Protein AF-A0A0F9RDX7-F1 (afdb_monomer)

Foldseek 3Di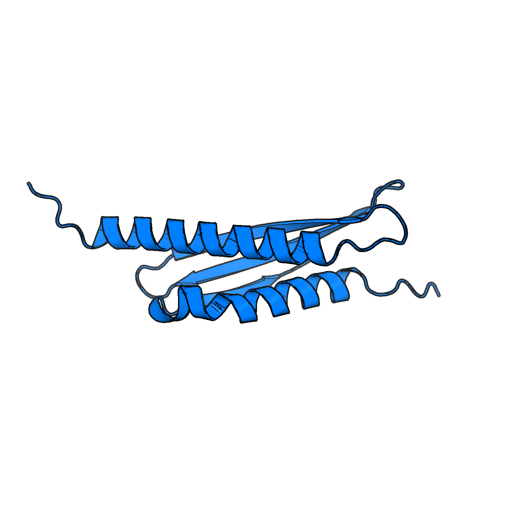:
DDPPVPVLVVLQVLLVVLCVVLVVLVVVQQKDKDKDDWDWDDDPFKIKTWIKMWIFGDVVTDIDIDIQIAIDGPPDGPSVSSSVSSVVVSVVVSVVVVVVVVVVPPPPPD

Mean predicted aligned error: 9.34 Å

Radius of gyration: 16.94 Å; Cα contacts (8 Å, |Δi|>4): 132; chains: 1; bounding box: 35×20×68 Å

Structure (mmCIF, N/CA/C/O backbone):
data_AF-A0A0F9RDX7-F1
#
_entry.id   AF-A0A0F9RDX7-F1
#
loop_
_atom_site.group_PDB
_atom_site.id
_atom_site.type_symbol
_atom_site.label_atom_id
_atom_site.label_alt_id
_atom_site.label_comp_id
_atom_site.label_asym_id
_atom_site.label_entity_id
_atom_site.label_seq_id
_atom_site.pdbx_PDB_ins_code
_atom_site.Cartn_x
_atom_site.Cartn_y
_atom_site.Cartn_z
_atom_site.occupancy
_atom_site.B_iso_or_equiv
_atom_site.auth_seq_id
_atom_site.auth_comp_id
_atom_site.auth_asym_id
_atom_site.auth_atom_id
_atom_site.pdbx_PDB_model_num
ATOM 1 N N . MET A 1 1 ? 6.254 11.193 -31.700 1.00 34.31 1 MET A N 1
ATOM 2 C CA . MET A 1 1 ? 5.545 11.069 -30.407 1.00 34.31 1 MET A CA 1
ATOM 3 C C . MET A 1 1 ? 5.939 9.748 -29.770 1.00 34.31 1 MET A C 1
ATOM 5 O O . MET A 1 1 ? 5.644 8.700 -30.331 1.00 34.31 1 MET A O 1
ATOM 9 N N . SER A 1 2 ? 6.711 9.807 -28.685 1.00 36.19 2 SER A N 1
ATOM 10 C CA . SER A 1 2 ? 7.238 8.630 -27.989 1.00 36.19 2 SER A CA 1
ATOM 11 C C . SER A 1 2 ? 6.086 7.817 -27.398 1.00 36.19 2 SER A C 1
ATOM 13 O O . SER A 1 2 ? 5.324 8.337 -26.586 1.00 36.19 2 SER A O 1
ATOM 15 N N . LYS A 1 3 ? 5.962 6.548 -27.801 1.00 42.00 3 LYS A N 1
ATOM 16 C CA . LYS A 1 3 ? 5.167 5.537 -27.096 1.00 42.00 3 LYS A CA 1
ATOM 17 C C . LYS A 1 3 ? 5.875 5.217 -25.776 1.00 42.00 3 LYS A C 1
ATOM 19 O O . LYS A 1 3 ? 6.446 4.140 -25.625 1.00 42.00 3 LYS A O 1
ATOM 24 N N . VAL A 1 4 ? 5.886 6.164 -24.837 1.00 47.28 4 VAL A N 1
ATOM 25 C CA . VAL A 1 4 ? 6.162 5.846 -23.437 1.00 47.28 4 VAL A CA 1
ATOM 26 C C . VAL A 1 4 ? 5.001 4.956 -23.024 1.00 47.28 4 VAL A C 1
ATOM 28 O O . VAL A 1 4 ? 3.897 5.433 -22.788 1.00 47.28 4 VAL A O 1
ATOM 31 N N . PHE A 1 5 ? 5.214 3.643 -23.078 1.00 51.50 5 PHE A N 1
ATOM 32 C CA . PHE A 1 5 ? 4.345 2.686 -22.414 1.00 51.50 5 PHE A CA 1
ATOM 33 C C . PHE A 1 5 ? 4.147 3.221 -20.994 1.00 51.50 5 PHE A C 1
ATOM 35 O O . PHE A 1 5 ? 5.140 3.500 -20.319 1.00 51.50 5 PHE A O 1
ATOM 42 N N . ASP A 1 6 ? 2.898 3.484 -20.617 1.00 73.44 6 ASP A N 1
ATOM 43 C CA . ASP A 1 6 ? 2.538 4.263 -19.433 1.00 73.44 6 ASP A CA 1
ATOM 44 C C . ASP A 1 6 ? 2.844 3.444 -18.169 1.00 73.44 6 ASP A C 1
ATOM 46 O O . ASP A 1 6 ? 2.000 2.751 -17.603 1.00 73.44 6 ASP A O 1
ATOM 50 N N . PHE A 1 7 ? 4.127 3.405 -17.816 1.00 71.94 7 PHE A N 1
ATOM 51 C CA . PHE A 1 7 ? 4.670 2.616 -16.720 1.00 71.94 7 PHE A CA 1
ATOM 52 C C . PHE A 1 7 ? 4.044 3.033 -15.392 1.00 71.94 7 PHE A C 1
ATOM 54 O O . PHE A 1 7 ? 3.778 2.178 -14.554 1.00 71.94 7 PHE A O 1
ATOM 61 N N . GLU A 1 8 ? 3.741 4.322 -15.240 1.00 74.50 8 GLU A N 1
ATOM 62 C CA . GLU A 1 8 ? 2.983 4.845 -14.107 1.00 74.50 8 GLU A CA 1
ATOM 63 C C . GLU A 1 8 ? 1.622 4.163 -14.007 1.00 74.50 8 GLU A C 1
ATOM 65 O O . GLU A 1 8 ? 1.282 3.623 -12.959 1.00 74.50 8 GLU A O 1
ATOM 70 N N . LYS A 1 9 ? 0.890 4.065 -15.119 1.00 78.75 9 LYS A N 1
ATOM 71 C CA . LYS A 1 9 ? -0.389 3.351 -15.155 1.00 78.75 9 LYS A CA 1
ATOM 72 C C . LYS A 1 9 ? -0.251 1.871 -14.795 1.00 78.75 9 LYS A C 1
ATOM 74 O O . LYS A 1 9 ? -1.069 1.355 -14.039 1.00 78.75 9 LYS A O 1
ATOM 79 N N . LEU A 1 10 ? 0.769 1.181 -15.306 1.00 78.50 10 LEU A N 1
ATOM 80 C CA . LEU A 1 10 ? 1.007 -0.234 -14.987 1.00 78.50 10 LEU A CA 1
ATOM 81 C C . LEU A 1 10 ? 1.362 -0.434 -13.505 1.00 78.50 10 LEU A C 1
ATOM 83 O O . LEU A 1 10 ? 0.829 -1.342 -12.867 1.00 78.50 10 LEU A O 1
ATOM 87 N N . ALA A 1 11 ? 2.207 0.435 -12.954 1.00 78.19 11 ALA A N 1
ATOM 88 C CA . ALA A 1 11 ? 2.557 0.474 -11.541 1.00 78.19 11 ALA A CA 1
ATOM 89 C C . ALA A 1 11 ? 1.324 0.709 -10.657 1.00 78.19 11 ALA A C 1
ATOM 91 O O . ALA A 1 11 ? 1.066 -0.073 -9.743 1.00 78.19 11 ALA A O 1
ATOM 92 N N . THR A 1 12 ? 0.523 1.730 -10.966 1.00 80.56 12 THR A N 1
ATOM 93 C CA . THR A 1 12 ? -0.723 2.029 -10.251 1.00 80.56 12 THR A CA 1
ATOM 94 C C . THR A 1 12 ? -1.691 0.852 -10.309 1.00 80.56 12 THR A C 1
ATOM 96 O O . THR A 1 12 ? -2.200 0.442 -9.272 1.00 80.56 12 THR A O 1
ATOM 99 N N . MET A 1 13 ? -1.895 0.241 -11.481 1.00 83.12 13 MET A N 1
ATOM 100 C CA . MET A 1 13 ? -2.777 -0.924 -11.623 1.00 83.12 13 MET A CA 1
ATOM 101 C C . MET A 1 13 ? -2.291 -2.138 -10.820 1.00 83.12 13 MET A C 1
ATOM 103 O O . MET A 1 13 ? -3.110 -2.852 -10.239 1.00 83.12 13 MET A O 1
ATOM 107 N N . ALA A 1 14 ? -0.980 -2.392 -10.786 1.00 83.06 14 ALA A N 1
ATOM 108 C CA . ALA A 1 14 ? -0.406 -3.482 -9.999 1.00 83.06 14 ALA A CA 1
ATOM 109 C C . ALA A 1 14 ? -0.623 -3.258 -8.494 1.00 83.06 14 ALA A C 1
ATOM 111 O O . ALA A 1 14 ? -1.075 -4.169 -7.799 1.00 83.06 14 ALA A O 1
ATOM 112 N N . VAL A 1 15 ? -0.381 -2.033 -8.017 1.00 83.81 15 VAL A N 1
ATOM 113 C CA . VAL A 1 15 ? -0.621 -1.637 -6.622 1.00 83.81 15 VAL A CA 1
ATOM 114 C C . VAL A 1 15 ? -2.108 -1.738 -6.278 1.00 83.81 15 VAL A C 1
ATOM 116 O O . VAL A 1 15 ? -2.457 -2.400 -5.308 1.00 83.81 15 VAL A O 1
ATOM 119 N N . GLU A 1 16 ? -3.005 -1.172 -7.088 1.00 85.25 16 GLU A N 1
ATOM 120 C CA . GLU A 1 16 ? -4.459 -1.255 -6.876 1.00 85.25 16 GLU A CA 1
ATOM 121 C C . GLU A 1 16 ? -4.965 -2.693 -6.801 1.00 85.25 16 GLU A C 1
ATOM 123 O O . GLU A 1 16 ? -5.779 -3.027 -5.935 1.00 85.25 16 GLU A O 1
ATOM 128 N N . ARG A 1 17 ? -4.496 -3.555 -7.708 1.00 85.75 17 ARG A N 1
ATOM 129 C CA . ARG A 1 17 ? -4.879 -4.967 -7.720 1.00 85.75 17 ARG A CA 1
ATOM 130 C C . ARG A 1 17 ? -4.439 -5.657 -6.436 1.00 85.75 17 ARG A C 1
ATOM 132 O O . ARG A 1 17 ? -5.242 -6.364 -5.830 1.00 85.75 17 ARG A O 1
ATOM 139 N N . GLU A 1 18 ? -3.202 -5.433 -6.008 1.00 86.38 18 GLU A N 1
ATOM 140 C CA . GLU A 1 18 ? -2.690 -6.051 -4.788 1.00 86.38 18 GLU A CA 1
ATOM 141 C C . GLU A 1 18 ? -3.357 -5.475 -3.532 1.00 86.38 18 GLU A C 1
ATOM 143 O O . GLU A 1 18 ? -3.647 -6.227 -2.598 1.00 86.38 18 GLU A O 1
ATOM 148 N N . LEU A 1 19 ? -3.721 -4.187 -3.538 1.00 82.75 19 LEU A N 1
ATOM 149 C CA . LEU A 1 19 ? -4.527 -3.591 -2.474 1.00 82.75 19 LEU A CA 1
ATOM 150 C C . LEU A 1 19 ? -5.898 -4.255 -2.350 1.00 82.75 19 LEU A C 1
ATOM 152 O O . LEU A 1 19 ? -6.312 -4.604 -1.245 1.00 82.75 19 LEU A O 1
ATOM 156 N N . ARG A 1 20 ? -6.583 -4.513 -3.467 1.00 83.06 20 ARG A N 1
ATOM 157 C CA . ARG A 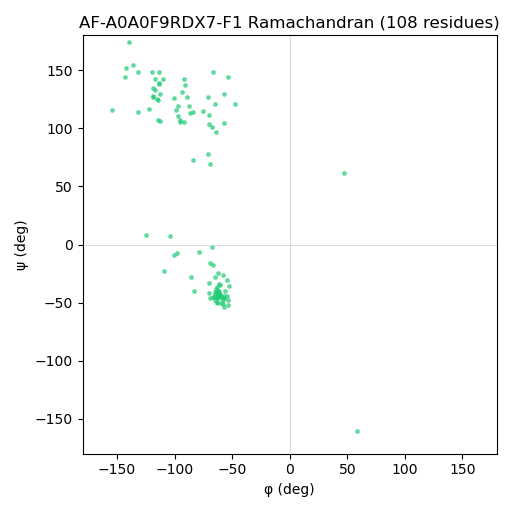1 20 ? -7.869 -5.230 -3.450 1.00 83.06 20 ARG A CA 1
ATOM 158 C C . ARG A 1 20 ? -7.723 -6.672 -2.970 1.00 83.06 20 ARG A C 1
ATOM 160 O O . ARG A 1 20 ? -8.559 -7.122 -2.192 1.00 83.06 20 ARG A O 1
ATOM 167 N N . ASN A 1 21 ? -6.666 -7.373 -3.385 1.00 85.12 21 ASN A N 1
ATOM 168 C CA . ASN A 1 21 ? -6.406 -8.753 -2.958 1.00 85.12 21 ASN A CA 1
ATOM 169 C C . ASN A 1 21 ? -6.208 -8.865 -1.438 1.00 85.12 21 ASN A C 1
ATOM 171 O O . ASN A 1 21 ? -6.603 -9.861 -0.839 1.00 85.12 21 ASN A O 1
ATOM 175 N N . ASN A 1 22 ? -5.608 -7.846 -0.815 1.00 79.75 22 ASN A N 1
ATOM 176 C CA . ASN A 1 22 ? -5.292 -7.842 0.614 1.00 79.75 22 ASN A CA 1
ATOM 177 C C . ASN A 1 22 ? -6.329 -7.093 1.471 1.00 79.75 22 ASN A C 1
ATOM 179 O O . ASN A 1 22 ? -6.286 -7.191 2.697 1.00 79.75 22 ASN A O 1
ATOM 183 N N . ALA A 1 23 ? -7.302 -6.402 0.866 1.00 76.44 23 ALA A N 1
ATOM 184 C CA . ALA A 1 23 ? -8.353 -5.678 1.586 1.00 76.44 23 ALA A CA 1
ATOM 185 C C . ALA A 1 23 ? -9.181 -6.584 2.519 1.00 76.44 23 ALA A C 1
ATOM 187 O O . ALA A 1 23 ? -9.679 -6.131 3.549 1.00 76.44 23 ALA A O 1
ATOM 188 N N . SER A 1 24 ? -9.281 -7.886 2.222 1.00 73.50 24 SER A N 1
ATOM 189 C CA . SER A 1 24 ? -9.944 -8.856 3.102 1.00 73.50 24 SER A CA 1
ATOM 190 C C . SER A 1 24 ? -9.278 -8.993 4.474 1.00 73.50 24 SER A C 1
ATOM 192 O O . SER A 1 24 ? -9.960 -9.363 5.425 1.00 73.50 24 SER A O 1
ATOM 194 N N . LEU A 1 25 ? -7.981 -8.683 4.595 1.00 71.19 25 LEU A N 1
ATOM 195 C CA . LEU A 1 25 ? -7.243 -8.695 5.867 1.00 71.19 25 LEU A CA 1
ATOM 196 C C . LEU A 1 25 ? -7.679 -7.573 6.812 1.00 71.19 25 LEU A C 1
ATOM 198 O O . LEU A 1 25 ? -7.361 -7.605 7.998 1.00 71.19 25 LEU A O 1
ATOM 202 N N . VAL A 1 26 ? -8.380 -6.572 6.280 1.00 70.25 26 VAL A N 1
ATOM 203 C CA . VAL A 1 26 ? -8.809 -5.386 7.017 1.00 70.25 26 VAL A CA 1
ATOM 204 C C . VAL A 1 26 ? -10.315 -5.135 6.945 1.00 70.25 26 VAL A C 1
ATOM 206 O O . VAL A 1 26 ? -10.789 -4.106 7.415 1.00 70.25 26 VAL A O 1
ATOM 209 N N . LYS A 1 27 ? -11.088 -6.076 6.391 1.00 69.75 27 LYS A N 1
ATOM 210 C CA . LYS A 1 27 ? -12.541 -5.936 6.191 1.00 69.75 27 LYS A CA 1
ATOM 211 C C . LYS A 1 27 ? -13.307 -5.584 7.476 1.00 69.75 27 LYS A C 1
ATOM 213 O O . LYS A 1 27 ? -14.311 -4.885 7.409 1.00 69.75 27 LYS A O 1
ATOM 218 N N . ASP A 1 28 ? -12.812 -6.035 8.627 1.00 70.38 28 ASP A N 1
ATOM 219 C CA . ASP A 1 28 ? -13.473 -5.871 9.925 1.00 70.38 28 ASP A CA 1
ATOM 220 C C . ASP A 1 28 ? -13.290 -4.457 10.517 1.00 70.38 28 ASP A C 1
ATOM 222 O O . ASP A 1 28 ? -13.913 -4.125 11.521 1.00 70.38 28 ASP A O 1
ATOM 226 N N . TYR A 1 29 ? -12.466 -3.605 9.891 1.00 65.25 29 TYR A N 1
ATOM 227 C CA . TYR A 1 29 ? -12.140 -2.254 10.371 1.00 65.25 29 TYR A CA 1
ATOM 228 C C . TYR A 1 29 ? -12.844 -1.116 9.609 1.00 65.25 29 TYR A C 1
ATOM 230 O O . TYR A 1 29 ? -12.511 0.047 9.839 1.00 65.25 29 TYR A O 1
ATOM 238 N N . ASP A 1 30 ? -13.777 -1.434 8.698 1.00 69.75 30 ASP A N 1
ATOM 239 C CA . ASP A 1 30 ? -14.500 -0.464 7.850 1.00 69.75 30 ASP A CA 1
ATOM 240 C C . ASP A 1 30 ? -13.545 0.555 7.192 1.00 69.75 30 ASP A C 1
ATOM 242 O O . ASP A 1 30 ? -13.563 1.758 7.475 1.00 69.75 30 ASP A O 1
ATOM 246 N N . ILE A 1 31 ? -12.626 0.025 6.373 1.00 70.31 31 ILE A N 1
ATOM 247 C CA . ILE A 1 31 ? -11.505 0.775 5.799 1.00 70.31 31 ILE A CA 1
ATOM 248 C C . ILE A 1 31 ? -11.841 1.325 4.410 1.00 70.31 31 ILE A C 1
ATOM 250 O O . ILE A 1 31 ? -12.242 0.577 3.518 1.00 70.31 31 ILE A O 1
ATOM 254 N N . GLY A 1 32 ? -11.565 2.611 4.190 1.00 72.12 32 GLY A N 1
ATOM 255 C CA . GLY A 1 32 ? -11.392 3.199 2.863 1.00 72.12 32 GLY A CA 1
ATOM 256 C C . GLY A 1 32 ? -9.932 3.117 2.412 1.00 72.12 32 GLY A C 1
ATOM 257 O O . GLY A 1 32 ? -9.039 3.551 3.139 1.00 72.12 32 GLY A O 1
ATOM 258 N N . ILE A 1 33 ? -9.694 2.567 1.219 1.00 73.38 33 ILE A N 1
ATOM 259 C CA . ILE A 1 33 ? -8.372 2.535 0.581 1.00 73.38 33 ILE A CA 1
ATOM 260 C C . ILE A 1 33 ? -8.443 3.381 -0.685 1.00 73.38 33 ILE A C 1
ATOM 262 O O . ILE A 1 33 ? -9.295 3.127 -1.540 1.00 73.38 33 ILE A O 1
ATOM 266 N N . SER A 1 34 ? -7.556 4.362 -0.819 1.00 77.62 34 SER A N 1
ATOM 267 C CA . SER A 1 34 ? -7.446 5.167 -2.037 1.00 77.62 34 SER A CA 1
ATOM 268 C C . SER A 1 34 ? -5.989 5.261 -2.488 1.00 77.62 34 SER A C 1
ATOM 270 O O . SER A 1 34 ? -5.069 5.174 -1.676 1.00 77.62 34 SER A O 1
ATOM 272 N N . VAL A 1 35 ? -5.777 5.363 -3.800 1.00 76.38 35 VAL A N 1
ATOM 273 C CA . VAL A 1 35 ? -4.453 5.477 -4.422 1.00 76.38 35 VAL A CA 1
ATOM 274 C C . VAL A 1 35 ? -4.344 6.867 -5.027 1.00 76.38 35 VAL A C 1
ATOM 276 O O . VAL A 1 35 ? -5.241 7.296 -5.753 1.00 76.38 35 VAL A O 1
ATOM 279 N N . PHE A 1 36 ? -3.263 7.582 -4.731 1.00 75.00 36 PHE A N 1
ATOM 280 C CA . PHE A 1 36 ? -3.041 8.923 -5.255 1.00 75.00 36 PHE A CA 1
ATOM 281 C C . PHE A 1 36 ? -1.586 9.178 -5.667 1.00 75.00 36 PHE A C 1
ATOM 283 O O . PHE A 1 36 ? -0.709 8.320 -5.592 1.00 75.00 36 PHE A O 1
ATOM 290 N N . LYS A 1 37 ? -1.417 10.361 -6.260 1.00 60.50 37 LYS A N 1
ATOM 291 C CA . LYS A 1 37 ? -0.597 10.646 -7.439 1.00 60.50 37 LYS A CA 1
ATOM 292 C C . LYS A 1 37 ? 0.865 10.205 -7.374 1.00 60.50 37 LYS A C 1
ATOM 294 O O . LYS A 1 37 ? 1.534 10.344 -6.361 1.00 60.50 37 LYS A O 1
ATOM 299 N N . THR A 1 38 ? 1.344 9.777 -8.536 1.00 61.59 38 THR A N 1
ATOM 300 C CA . THR A 1 38 ? 2.707 9.368 -8.842 1.00 61.59 38 THR A CA 1
ATOM 301 C C . THR A 1 38 ? 3.681 10.543 -8.865 1.00 61.59 38 THR A C 1
ATOM 303 O O . THR A 1 38 ? 3.481 11.515 -9.591 1.00 61.59 38 THR A O 1
ATOM 306 N N . GLU A 1 39 ? 4.768 10.447 -8.102 1.00 60.84 39 GLU A N 1
ATOM 307 C CA . GLU A 1 39 ? 5.951 11.278 -8.340 1.00 60.84 39 GLU A CA 1
ATOM 308 C C . GLU A 1 39 ? 6.940 10.462 -9.170 1.00 60.84 39 GLU A C 1
ATOM 310 O O . GLU A 1 39 ? 7.494 9.463 -8.704 1.00 60.84 39 GLU A O 1
ATOM 315 N N . HIS A 1 40 ? 7.118 10.865 -10.429 1.00 60.00 40 HIS A N 1
ATOM 316 C CA . HIS A 1 40 ? 8.179 10.348 -11.278 1.00 60.00 40 HIS A CA 1
ATOM 317 C C . HIS A 1 40 ? 9.436 11.181 -11.039 1.00 60.00 40 HIS A C 1
ATOM 319 O O . HIS A 1 40 ? 9.482 12.358 -11.403 1.00 60.00 40 HIS A O 1
ATOM 325 N N . VAL A 1 41 ? 10.468 10.566 -10.464 1.00 61.38 41 VAL A N 1
ATOM 326 C CA . VAL A 1 41 ? 11.794 11.187 -10.370 1.00 61.38 41 VAL A CA 1
ATOM 327 C C . VAL A 1 41 ? 12.619 10.683 -11.558 1.00 61.38 41 VAL A C 1
ATOM 329 O O . VAL A 1 41 ? 13.006 9.510 -11.571 1.00 61.38 41 VAL A O 1
ATOM 332 N N . PRO A 1 42 ? 12.847 11.513 -12.594 1.00 56.59 42 PRO A N 1
ATOM 333 C CA . PRO A 1 42 ? 13.651 11.113 -13.739 1.00 56.59 42 PRO A CA 1
ATOM 334 C C . PRO A 1 42 ? 15.123 11.003 -13.329 1.00 56.59 42 PRO A C 1
ATOM 336 O O . PRO A 1 42 ? 15.775 12.012 -13.077 1.00 56.59 42 PRO A O 1
ATOM 339 N N . ASP A 1 43 ? 15.656 9.784 -13.309 1.00 59.03 43 ASP A N 1
ATOM 340 C CA . 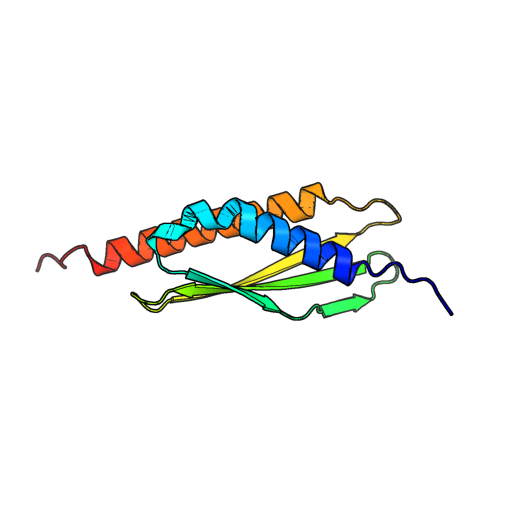ASP A 1 43 ? 17.092 9.511 -13.247 1.00 59.03 43 ASP A CA 1
ATOM 341 C C . ASP A 1 43 ? 17.519 8.837 -14.579 1.00 59.03 43 ASP A C 1
ATOM 343 O O . ASP A 1 43 ? 16.765 8.057 -15.175 1.00 59.03 43 ASP A O 1
ATOM 347 N N . PRO A 1 44 ? 18.681 9.198 -15.151 1.00 59.34 44 PRO A N 1
ATOM 348 C CA . PRO A 1 44 ? 19.154 8.646 -16.423 1.00 59.34 44 PRO A CA 1
ATOM 349 C C . PRO A 1 44 ? 19.507 7.147 -16.372 1.00 59.34 44 PRO A C 1
ATOM 351 O O . PRO A 1 44 ? 19.588 6.505 -17.419 1.00 59.34 44 PRO A O 1
ATOM 354 N N . THR A 1 45 ? 19.707 6.575 -15.184 1.00 62.06 45 THR A N 1
ATOM 355 C CA . THR A 1 45 ? 20.127 5.178 -14.965 1.00 62.06 45 THR A CA 1
ATOM 356 C C . THR A 1 45 ? 19.025 4.289 -14.391 1.00 62.06 45 THR A C 1
ATOM 358 O O . THR A 1 45 ? 19.055 3.064 -14.554 1.00 62.06 45 THR A O 1
ATOM 361 N N . LYS A 1 46 ? 18.037 4.896 -13.735 1.00 66.62 46 LYS A N 1
ATOM 362 C CA . LYS A 1 46 ? 16.873 4.241 -13.134 1.00 66.62 46 LYS A CA 1
ATOM 363 C C . LYS A 1 46 ? 15.689 5.162 -13.337 1.00 66.62 46 LYS A C 1
ATOM 365 O O . LYS A 1 46 ? 15.866 6.363 -13.202 1.00 66.62 46 LYS A O 1
ATOM 370 N N . ARG A 1 47 ? 14.478 4.661 -13.573 1.00 67.81 47 ARG A N 1
ATOM 371 C CA . ARG A 1 47 ? 13.319 5.510 -13.258 1.00 67.81 47 ARG A CA 1
ATOM 372 C C . ARG A 1 47 ? 12.572 4.960 -12.069 1.00 67.81 47 ARG A C 1
ATOM 374 O O . ARG A 1 47 ? 12.471 3.747 -11.874 1.00 67.81 47 ARG A O 1
ATOM 381 N N . THR A 1 48 ? 12.104 5.900 -11.268 1.00 72.25 48 THR A N 1
ATOM 382 C CA . THR A 1 48 ? 11.427 5.634 -10.015 1.00 72.25 48 THR A CA 1
ATOM 383 C C . THR A 1 48 ? 10.023 6.190 -10.121 1.00 72.25 48 THR A C 1
ATOM 385 O O . THR A 1 48 ? 9.846 7.361 -10.459 1.00 72.25 48 THR A O 1
ATOM 388 N N . VAL A 1 49 ? 9.038 5.347 -9.836 1.00 76.12 49 VAL A N 1
ATOM 389 C CA . VAL A 1 49 ? 7.647 5.753 -9.658 1.00 76.12 49 VAL A CA 1
ATOM 390 C C . VAL A 1 49 ? 7.275 5.495 -8.215 1.00 76.12 49 VAL A C 1
ATOM 392 O O . VAL A 1 49 ? 7.390 4.372 -7.729 1.00 76.12 49 VAL A O 1
ATOM 395 N N . THR A 1 50 ? 6.816 6.533 -7.535 1.00 78.81 50 THR A N 1
ATOM 396 C CA . THR A 1 50 ? 6.247 6.393 -6.197 1.00 78.81 50 THR A CA 1
ATOM 397 C C . THR A 1 50 ? 4.737 6.368 -6.312 1.00 78.81 50 THR A C 1
ATOM 399 O O . THR A 1 50 ? 4.155 7.365 -6.717 1.00 78.81 50 THR A O 1
ATOM 402 N N . VAL A 1 51 ? 4.094 5.259 -5.958 1.00 80.00 51 VAL A N 1
ATOM 403 C CA . VAL A 1 51 ? 2.631 5.183 -5.856 1.00 80.00 51 VAL A CA 1
ATOM 404 C C . VAL A 1 51 ? 2.250 5.390 -4.398 1.00 80.00 51 VAL A C 1
ATOM 406 O O . VAL A 1 51 ? 2.658 4.608 -3.540 1.00 80.00 51 VAL A O 1
ATOM 409 N N . TRP A 1 52 ? 1.478 6.432 -4.107 1.00 80.94 52 TRP A N 1
ATOM 410 C CA . TRP A 1 52 ? 0.969 6.668 -2.762 1.00 80.94 52 TRP A CA 1
ATOM 411 C C . TRP A 1 52 ? -0.387 6.007 -2.600 1.00 80.94 52 TRP A C 1
ATOM 413 O O . TRP A 1 52 ? -1.218 6.027 -3.507 1.00 80.94 52 TRP A O 1
ATOM 423 N N . PHE A 1 53 ? -0.634 5.448 -1.428 1.00 78.69 53 PHE A N 1
ATOM 424 C CA . PHE A 1 53 ? -1.967 5.014 -1.051 1.00 78.69 53 PHE A CA 1
ATOM 425 C C . PHE A 1 53 ? -2.239 5.435 0.394 1.00 78.69 53 PHE A C 1
ATOM 427 O O . PHE A 1 53 ? -1.324 5.608 1.209 1.00 78.69 53 PHE A O 1
ATOM 434 N N . GLU A 1 54 ? -3.517 5.586 0.706 1.00 81.12 54 GLU A N 1
ATOM 435 C CA . GLU A 1 54 ? -4.013 5.853 2.049 1.00 81.12 54 GLU A CA 1
ATOM 436 C C . GLU A 1 54 ? -4.956 4.752 2.518 1.00 81.12 54 GLU A C 1
ATOM 438 O O . GLU A 1 54 ? -5.686 4.142 1.735 1.00 81.12 54 GLU A O 1
ATOM 443 N N . VAL A 1 55 ? -4.934 4.527 3.825 1.00 81.06 55 VAL A N 1
ATOM 444 C CA . VAL A 1 55 ? -5.829 3.647 4.566 1.00 81.06 55 VAL A CA 1
ATOM 445 C C . VAL A 1 55 ? -6.503 4.510 5.620 1.00 81.06 55 VAL A C 1
ATOM 447 O O . VAL A 1 55 ? -5.835 5.042 6.509 1.00 81.06 55 VAL A O 1
ATOM 450 N N . ARG A 1 56 ? -7.826 4.653 5.525 1.00 81.69 56 ARG A N 1
ATOM 451 C CA . ARG A 1 56 ? -8.636 5.377 6.507 1.00 81.69 56 ARG A CA 1
ATOM 452 C C . ARG A 1 56 ? -9.658 4.454 7.150 1.00 81.69 56 ARG A C 1
ATOM 454 O O . ARG A 1 56 ? -10.334 3.718 6.447 1.00 81.69 56 ARG A O 1
ATOM 461 N N . THR A 1 57 ? -9.795 4.511 8.466 1.00 78.69 57 THR A N 1
ATOM 462 C CA . THR A 1 57 ? -10.761 3.713 9.245 1.00 78.69 57 THR A CA 1
ATOM 463 C C . THR A 1 57 ? -11.815 4.625 9.861 1.00 78.69 57 THR A C 1
ATOM 465 O O . THR A 1 57 ? -11.515 5.780 10.148 1.00 78.69 57 THR A O 1
ATOM 468 N N . LYS A 1 58 ? -13.058 4.155 10.035 1.00 71.81 58 LYS A N 1
ATOM 469 C CA . LYS A 1 58 ? -14.138 5.006 10.580 1.00 71.81 58 LYS A CA 1
ATOM 470 C C . LYS A 1 58 ? -14.150 5.092 12.104 1.00 71.81 58 LYS A C 1
ATOM 472 O O . LYS A 1 58 ? -14.433 6.155 12.650 1.00 71.81 58 LYS A O 1
ATOM 477 N N . PHE A 1 59 ? -13.891 3.98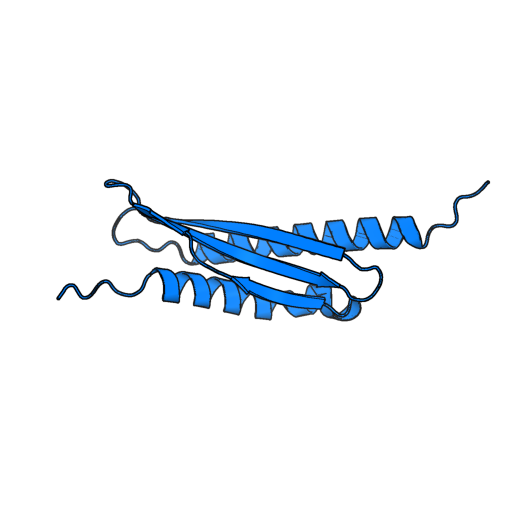4 12.793 1.00 66.06 59 PHE A N 1
ATOM 478 C CA . PHE A 1 59 ? -13.860 3.961 14.251 1.00 66.06 59 PHE A CA 1
ATOM 479 C C . PHE A 1 59 ? -12.963 2.829 14.756 1.00 66.06 59 PHE A C 1
ATOM 481 O O . PHE A 1 59 ? -13.315 1.676 14.536 1.00 66.06 59 PHE A O 1
ATOM 488 N N . PRO A 1 60 ? -11.849 3.123 15.444 1.00 67.56 60 PRO A N 1
ATOM 489 C CA . PRO A 1 60 ? -11.331 4.460 15.734 1.00 67.56 60 PRO A CA 1
ATOM 490 C C . PRO A 1 60 ? -10.877 5.158 14.444 1.00 67.56 60 PRO A C 1
ATOM 492 O O . PRO A 1 60 ? -10.451 4.468 13.528 1.00 67.56 60 PRO A O 1
ATOM 495 N N . ASP A 1 61 ? -10.973 6.491 14.351 1.00 78.31 61 ASP A N 1
ATOM 496 C CA . ASP A 1 61 ? -10.511 7.217 13.153 1.00 78.31 61 ASP A CA 1
ATOM 497 C C . ASP A 1 61 ? -8.979 7.177 13.086 1.00 78.31 61 ASP A C 1
ATOM 499 O O . ASP A 1 61 ? -8.274 7.852 13.842 1.00 78.31 61 ASP A O 1
ATOM 503 N N . PHE A 1 62 ? -8.465 6.331 12.200 1.00 78.81 62 PHE A N 1
ATOM 504 C CA . PHE A 1 62 ? -7.060 6.299 11.818 1.00 78.81 62 PHE A CA 1
ATOM 505 C C . PHE A 1 62 ? -6.915 6.623 10.348 1.00 78.81 62 PHE A C 1
ATOM 507 O O . PHE A 1 62 ? -7.689 6.138 9.523 1.00 78.81 62 PHE A O 1
ATOM 514 N N . TRP A 1 63 ? -5.855 7.360 10.039 1.00 82.62 63 TRP A N 1
ATOM 515 C CA . TRP A 1 63 ? -5.439 7.679 8.687 1.00 82.62 63 TRP A CA 1
ATOM 516 C C . TRP A 1 63 ? -3.945 7.397 8.557 1.00 82.62 63 TRP A C 1
ATOM 518 O O . TRP A 1 63 ? -3.127 8.029 9.224 1.00 82.62 63 TRP A O 1
ATOM 528 N N . ASP A 1 64 ? -3.601 6.406 7.741 1.00 79.19 64 ASP A N 1
ATOM 529 C CA . ASP A 1 64 ? -2.224 6.015 7.457 1.00 79.19 64 ASP A CA 1
ATOM 530 C C . ASP A 1 64 ? -1.959 6.185 5.953 1.00 79.19 64 ASP A C 1
ATOM 532 O O . ASP A 1 64 ? -2.701 5.670 5.120 1.00 79.19 64 ASP A O 1
ATOM 536 N N . ILE A 1 65 ? -0.885 6.895 5.604 1.00 80.81 65 ILE A N 1
ATOM 537 C CA . ILE A 1 65 ? -0.432 7.112 4.223 1.00 80.81 65 ILE A CA 1
ATOM 538 C C . ILE A 1 65 ? 0.944 6.478 4.080 1.00 80.81 65 ILE A C 1
ATOM 540 O O . ILE A 1 65 ? 1.816 6.727 4.920 1.00 80.81 65 ILE A O 1
ATOM 544 N N . LYS A 1 66 ? 1.179 5.697 3.022 1.00 78.25 66 LYS A N 1
ATOM 545 C CA . LYS A 1 66 ? 2.523 5.180 2.737 1.00 78.25 66 LYS A CA 1
ATOM 546 C C . LYS A 1 66 ? 2.844 5.143 1.233 1.00 78.25 66 LYS A C 1
ATOM 548 O O . L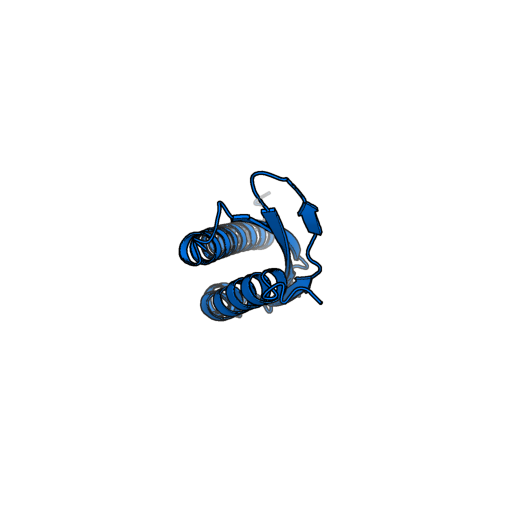YS A 1 66 ? 1.939 5.018 0.408 1.00 78.25 66 LYS A O 1
ATOM 553 N N . PRO A 1 67 ? 4.137 5.257 0.876 1.00 81.88 67 PRO A N 1
ATOM 554 C CA . PRO A 1 67 ? 4.595 5.144 -0.504 1.00 81.88 67 PRO A CA 1
ATOM 555 C C . PRO A 1 67 ? 4.974 3.698 -0.876 1.00 81.88 67 PRO A C 1
ATOM 557 O O . PRO A 1 67 ? 5.697 3.033 -0.133 1.00 81.88 67 PRO A O 1
ATOM 560 N N . VAL A 1 68 ? 4.587 3.238 -2.071 1.00 78.38 68 VAL A N 1
ATOM 561 C CA . VAL A 1 68 ? 5.264 2.139 -2.786 1.00 78.38 68 VAL A CA 1
ATOM 562 C C . VAL A 1 68 ? 6.255 2.755 -3.762 1.00 78.38 68 VAL A C 1
ATOM 564 O O . VAL A 1 68 ? 5.865 3.315 -4.784 1.00 78.38 68 VAL A O 1
ATOM 567 N N . ILE A 1 69 ? 7.545 2.648 -3.451 1.00 75.25 69 ILE A N 1
ATOM 568 C CA . ILE A 1 69 ? 8.615 3.109 -4.339 1.00 75.25 69 ILE A CA 1
ATOM 569 C C . ILE A 1 69 ? 8.973 1.975 -5.294 1.00 75.25 69 ILE A C 1
ATOM 571 O O . ILE A 1 69 ? 9.418 0.906 -4.872 1.00 75.25 69 ILE A O 1
ATOM 575 N N . ILE A 1 70 ? 8.794 2.232 -6.582 1.00 74.88 70 ILE A N 1
ATOM 576 C CA . ILE A 1 70 ? 9.011 1.283 -7.665 1.00 74.88 70 ILE A CA 1
ATOM 577 C C . ILE A 1 70 ? 10.201 1.779 -8.465 1.00 74.88 70 ILE A C 1
ATOM 579 O O . ILE A 1 70 ? 10.099 2.760 -9.198 1.00 74.88 70 ILE A O 1
ATOM 583 N N . VAL A 1 71 ? 11.334 1.101 -8.315 1.00 72.06 71 VAL A N 1
ATOM 584 C CA . VAL A 1 71 ? 12.559 1.403 -9.058 1.00 72.06 71 VAL A CA 1
ATOM 585 C C . VAL A 1 71 ? 12.675 0.404 -10.190 1.00 72.06 71 VAL A C 1
ATOM 587 O O . VAL A 1 71 ? 12.670 -0.802 -9.946 1.00 72.06 71 VAL A O 1
ATOM 590 N N . TYR A 1 72 ? 12.822 0.886 -11.417 1.00 70.69 72 TYR A N 1
ATOM 591 C CA . TYR A 1 72 ? 13.107 0.010 -12.539 1.00 70.69 72 TYR A CA 1
ATOM 592 C C . TYR A 1 72 ? 14.503 0.261 -13.103 1.00 70.69 72 TYR A C 1
ATOM 594 O O . TYR A 1 72 ? 14.958 1.394 -13.288 1.00 70.69 72 TYR A O 1
ATOM 602 N N . HIS A 1 73 ? 15.168 -0.849 -13.404 1.00 60.53 73 HIS A N 1
ATOM 603 C CA . HIS A 1 73 ? 16.469 -0.909 -14.042 1.00 60.53 73 HIS A CA 1
ATOM 604 C C . HIS A 1 73 ? 16.286 -1.551 -15.419 1.00 60.53 73 HIS A C 1
ATOM 606 O O . HIS A 1 73 ? 16.084 -2.760 -15.507 1.00 60.53 73 HIS A O 1
ATOM 612 N N . SER A 1 74 ? 16.376 -0.767 -16.500 1.00 58.22 74 SER A N 1
ATOM 613 C CA . SER A 1 74 ? 16.181 -1.238 -17.889 1.00 58.22 74 SER A CA 1
ATOM 614 C C . SER A 1 74 ? 14.798 -1.887 -18.156 1.00 58.22 74 SER A C 1
ATOM 616 O O . SER A 1 74 ? 13.850 -1.620 -17.426 1.00 58.22 74 SER A O 1
ATOM 618 N N . HIS A 1 75 ? 14.646 -2.685 -19.224 1.00 51.16 75 HIS A N 1
ATOM 619 C CA . HIS A 1 75 ? 13.369 -3.273 -19.684 1.00 51.16 75 HIS A CA 1
ATOM 620 C C . HIS A 1 75 ? 12.759 -4.327 -18.737 1.00 51.16 75 HIS A C 1
ATOM 622 O O . HIS A 1 75 ? 11.679 -4.846 -19.020 1.00 51.16 75 HIS A O 1
ATOM 628 N N . ASN A 1 76 ? 13.422 -4.651 -17.625 1.00 55.12 76 ASN A N 1
ATOM 629 C CA . ASN A 1 76 ? 12.931 -5.635 -16.670 1.00 55.12 76 ASN A CA 1
ATOM 630 C C . ASN A 1 76 ? 12.102 -4.945 -15.587 1.00 55.12 76 ASN A C 1
ATOM 632 O O . ASN A 1 76 ? 12.619 -4.277 -14.692 1.00 55.12 76 ASN A O 1
ATOM 636 N N .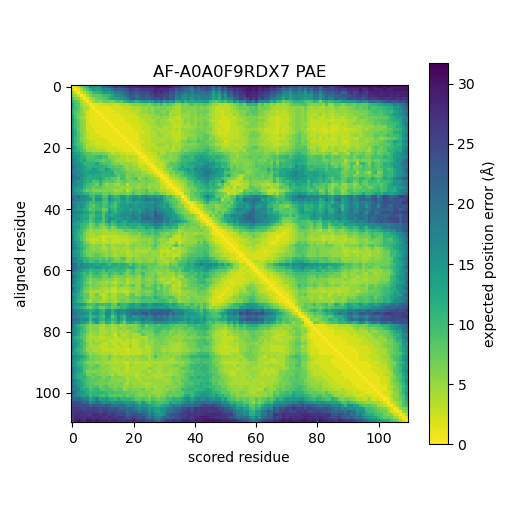 ILE A 1 77 ? 10.787 -5.117 -15.700 1.00 59.38 77 ILE A N 1
ATOM 637 C CA . ILE A 1 77 ? 9.817 -4.715 -14.688 1.00 59.38 77 ILE A CA 1
ATOM 638 C C . ILE A 1 77 ? 9.743 -5.839 -13.655 1.00 59.38 77 ILE A C 1
ATOM 640 O O . ILE A 1 77 ? 9.251 -6.927 -13.956 1.00 59.38 77 ILE A O 1
ATOM 644 N N . TYR A 1 78 ? 10.175 -5.577 -12.426 1.00 70.19 78 TYR A N 1
ATOM 645 C CA . TYR A 1 78 ? 9.986 -6.508 -11.316 1.00 70.19 78 TYR A CA 1
ATOM 646 C C . TYR A 1 78 ? 8.589 -6.312 -10.717 1.00 70.19 78 TYR A C 1
ATOM 648 O O . TYR A 1 78 ? 8.421 -5.740 -9.645 1.00 70.19 78 TYR A O 1
ATOM 656 N N . LEU A 1 79 ? 7.554 -6.759 -11.440 1.00 70.81 79 LEU A N 1
ATOM 65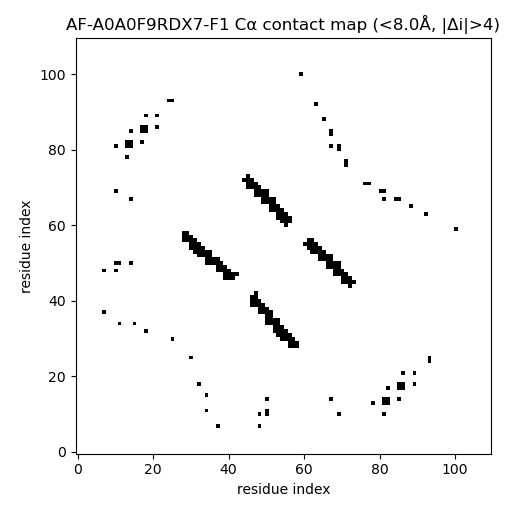7 C CA . LEU A 1 79 ? 6.165 -6.744 -10.953 1.00 70.81 79 LEU A CA 1
ATOM 658 C C . LEU A 1 79 ? 6.034 -7.418 -9.578 1.00 70.81 79 LEU A C 1
ATOM 660 O O . LEU A 1 79 ? 5.272 -6.951 -8.737 1.00 70.81 79 LEU A O 1
ATOM 664 N N . ASN A 1 80 ? 6.819 -8.470 -9.344 1.00 74.44 80 ASN A N 1
ATOM 665 C CA . ASN A 1 80 ? 6.861 -9.169 -8.064 1.00 74.44 80 ASN A CA 1
ATOM 666 C C . ASN A 1 80 ? 7.321 -8.251 -6.923 1.00 74.44 80 ASN A C 1
ATOM 668 O O . ASN A 1 80 ? 6.669 -8.232 -5.888 1.00 74.44 80 ASN A O 1
ATOM 672 N N . ASP A 1 81 ? 8.339 -7.410 -7.137 1.00 74.88 81 ASP A N 1
ATOM 673 C CA . ASP A 1 81 ? 8.821 -6.461 -6.123 1.00 74.88 81 ASP A CA 1
ATOM 674 C C . ASP A 1 81 ? 7.741 -5.436 -5.746 1.00 74.88 81 ASP A C 1
ATOM 676 O O . ASP A 1 81 ? 7.622 -5.041 -4.585 1.00 74.88 81 ASP A O 1
ATOM 680 N N . ILE A 1 82 ? 6.929 -5.008 -6.722 1.00 75.75 82 ILE A N 1
ATOM 681 C CA . ILE A 1 82 ? 5.789 -4.106 -6.492 1.00 75.75 82 ILE A CA 1
ATOM 682 C C . ILE A 1 82 ? 4.746 -4.805 -5.618 1.00 75.75 82 ILE A C 1
ATOM 684 O O . ILE A 1 82 ? 4.266 -4.227 -4.639 1.00 75.75 82 ILE A O 1
ATOM 688 N N . CYS A 1 83 ? 4.399 -6.047 -5.960 1.00 80.19 83 CYS A N 1
ATOM 689 C CA . CYS A 1 83 ? 3.433 -6.839 -5.208 1.00 80.19 83 CYS A CA 1
ATOM 690 C C . CYS A 1 83 ? 3.922 -7.121 -3.781 1.00 80.19 83 CYS A C 1
ATOM 692 O O . CYS A 1 83 ? 3.164 -6.927 -2.833 1.00 80.19 83 CYS A O 1
ATOM 694 N N . ASP A 1 84 ? 5.184 -7.511 -3.610 1.00 83.06 84 ASP A N 1
ATOM 695 C C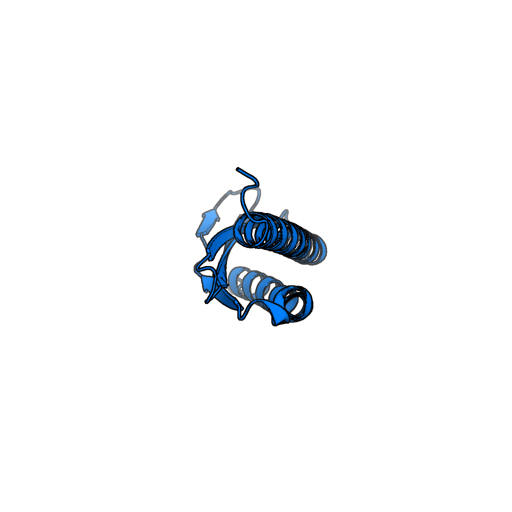A . ASP A 1 84 ? 5.756 -7.847 -2.307 1.00 83.06 84 ASP A CA 1
ATOM 696 C C . ASP A 1 84 ? 5.828 -6.620 -1.391 1.00 83.06 84 ASP A C 1
ATOM 698 O O . ASP A 1 84 ? 5.342 -6.680 -0.262 1.00 83.06 84 ASP A O 1
ATOM 702 N N . ARG A 1 85 ? 6.281 -5.463 -1.896 1.00 78.06 85 ARG A N 1
ATOM 703 C CA . ARG A 1 85 ? 6.259 -4.197 -1.134 1.00 78.06 85 ARG A CA 1
ATOM 704 C C . ARG A 1 85 ? 4.844 -3.764 -0.756 1.00 78.06 85 ARG A C 1
ATOM 706 O O . ARG A 1 85 ? 4.613 -3.290 0.356 1.00 78.06 85 ARG A O 1
ATOM 713 N N . THR A 1 86 ? 3.886 -3.930 -1.670 1.00 81.25 86 THR A N 1
ATOM 714 C CA . THR A 1 86 ? 2.472 -3.634 -1.387 1.00 81.25 86 THR A CA 1
ATOM 715 C C . THR A 1 86 ? 1.926 -4.567 -0.302 1.00 81.25 86 THR A C 1
ATOM 717 O O . THR A 1 86 ? 1.188 -4.130 0.579 1.00 81.25 86 THR A O 1
ATOM 720 N N . ARG A 1 87 ? 2.318 -5.845 -0.300 1.00 83.62 87 ARG A N 1
ATOM 721 C CA . ARG A 1 87 ? 1.905 -6.820 0.719 1.00 83.62 87 ARG A CA 1
ATOM 722 C C . ARG A 1 87 ? 2.518 -6.532 2.087 1.00 83.62 87 ARG A C 1
ATOM 724 O O . ARG A 1 87 ? 1.794 -6.551 3.083 1.00 83.62 87 ARG A O 1
ATOM 731 N N . GLU A 1 88 ? 3.817 -6.246 2.143 1.00 84.69 88 GLU A N 1
ATOM 732 C CA . GLU A 1 88 ? 4.513 -5.838 3.372 1.00 84.69 88 GLU A CA 1
ATOM 733 C C . GLU A 1 88 ? 3.817 -4.639 4.016 1.00 84.69 88 GLU A C 1
ATOM 735 O O . GLU A 1 88 ? 3.526 -4.645 5.216 1.00 84.69 88 GLU A O 1
ATOM 740 N N . PHE A 1 89 ? 3.441 -3.653 3.196 1.00 79.50 89 PHE A N 1
ATOM 741 C CA . PHE A 1 89 ? 2.647 -2.524 3.646 1.00 79.50 89 PHE A CA 1
ATOM 742 C C . PHE A 1 89 ? 1.350 -2.948 4.354 1.00 79.50 89 PHE A C 1
ATOM 744 O O . PHE A 1 89 ? 1.074 -2.473 5.461 1.00 79.50 89 PHE A O 1
ATOM 751 N N . PHE A 1 90 ? 0.540 -3.807 3.729 1.00 79.81 90 PHE A N 1
ATOM 752 C CA . PHE A 1 90 ? -0.726 -4.232 4.330 1.00 79.81 90 PHE A CA 1
ATOM 753 C C . PHE A 1 90 ? -0.516 -4.919 5.659 1.00 79.81 90 PHE A C 1
ATOM 755 O O . PHE A 1 90 ? -1.235 -4.634 6.612 1.00 79.81 90 PHE A O 1
ATOM 762 N N . GLN A 1 91 ? 0.464 -5.814 5.732 1.00 83.69 91 GLN A N 1
ATOM 763 C CA . GLN A 1 91 ? 0.753 -6.541 6.959 1.00 83.69 91 GLN A CA 1
ATOM 764 C C . GLN A 1 91 ? 1.152 -5.585 8.085 1.00 83.69 91 GLN A C 1
ATOM 766 O O . GLN A 1 91 ? 0.664 -5.723 9.208 1.00 83.69 91 GLN A O 1
ATOM 771 N N . ASP A 1 92 ? 1.980 -4.586 7.790 1.00 84.25 92 ASP A N 1
ATOM 772 C CA . ASP A 1 92 ? 2.348 -3.546 8.751 1.00 84.25 92 ASP A CA 1
ATOM 773 C C . ASP A 1 92 ? 1.149 -2.711 9.196 1.00 84.25 92 ASP A C 1
ATOM 775 O O . ASP A 1 92 ? 1.004 -2.408 10.383 1.00 84.25 92 ASP A O 1
ATOM 779 N N . THR A 1 93 ? 0.269 -2.356 8.265 1.00 79.50 93 THR A N 1
ATOM 780 C CA . THR A 1 93 ? -0.943 -1.585 8.558 1.00 79.50 93 THR A CA 1
ATOM 781 C C . THR A 1 93 ? -1.913 -2.382 9.407 1.00 79.50 93 THR A C 1
ATOM 783 O O . THR A 1 93 ? -2.366 -1.883 10.432 1.00 79.50 93 THR A O 1
ATOM 786 N N . VAL A 1 94 ? -2.148 -3.653 9.081 1.00 80.62 94 VAL A N 1
ATOM 787 C CA . VAL A 1 94 ? -2.946 -4.579 9.896 1.00 80.62 94 VAL A CA 1
ATOM 788 C C . VAL A 1 94 ? -2.361 -4.696 11.304 1.00 80.62 94 VAL A C 1
ATOM 790 O O . VAL A 1 94 ? -3.101 -4.611 12.284 1.00 80.62 94 VAL A O 1
ATOM 793 N N . LYS A 1 95 ? -1.038 -4.857 11.442 1.00 85.06 95 LYS A N 1
ATOM 794 C CA . LYS A 1 95 ? -0.367 -4.911 12.755 1.00 85.06 95 LYS A CA 1
ATOM 795 C C . LYS A 1 95 ? -0.535 -3.603 13.531 1.00 85.06 95 LYS A C 1
ATOM 797 O O . LYS A 1 95 ? -0.818 -3.635 14.730 1.00 85.06 95 LYS A O 1
ATOM 802 N N . SER A 1 96 ? -0.372 -2.461 12.865 1.00 83.06 96 SER A N 1
ATOM 803 C CA . SER A 1 96 ? -0.533 -1.129 13.459 1.00 83.06 96 SER A CA 1
ATOM 804 C C . SER A 1 96 ? -1.966 -0.906 13.937 1.00 83.06 96 SER A C 1
ATOM 806 O O . SER A 1 96 ? -2.174 -0.560 15.101 1.00 83.06 96 SER A O 1
ATOM 808 N N . LEU A 1 97 ? -2.952 -1.186 13.082 1.00 79.44 97 LEU A N 1
ATOM 809 C CA . LEU A 1 97 ? -4.373 -1.097 13.403 1.00 79.44 97 LEU A CA 1
ATOM 810 C C . LEU A 1 97 ? -4.716 -2.002 14.584 1.00 79.44 97 LEU A C 1
ATOM 812 O O . LEU A 1 97 ? -5.223 -1.501 15.581 1.00 79.44 97 LEU A O 1
ATOM 816 N N . ASN A 1 98 ? -4.331 -3.281 14.553 1.00 80.56 98 ASN A N 1
ATOM 817 C CA . ASN A 1 98 ? -4.524 -4.203 15.676 1.00 80.56 98 ASN A CA 1
ATOM 818 C C . ASN A 1 98 ? -3.944 -3.664 16.985 1.00 80.56 98 ASN A C 1
ATOM 820 O O . ASN A 1 98 ? -4.616 -3.654 18.016 1.00 80.56 98 ASN A O 1
ATOM 824 N N . ARG A 1 99 ? -2.705 -3.163 16.956 1.00 83.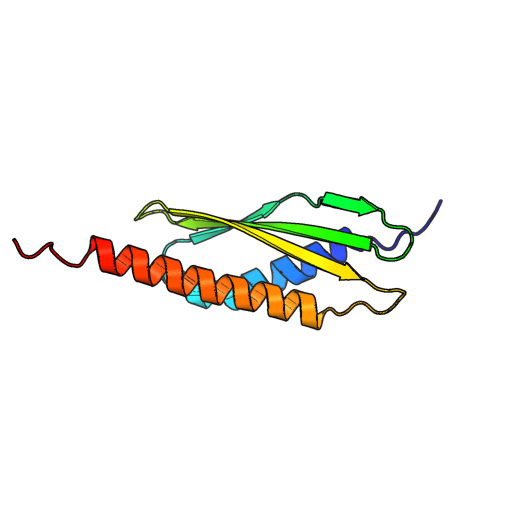19 99 ARG A N 1
ATOM 825 C CA . ARG A 1 99 ? -2.057 -2.590 18.141 1.00 83.19 99 ARG A CA 1
ATOM 826 C C . ARG A 1 99 ? -2.811 -1.369 18.666 1.00 83.19 99 ARG A C 1
ATOM 828 O O . ARG A 1 99 ? -2.921 -1.206 19.882 1.00 83.19 99 ARG A O 1
ATOM 835 N N . ARG A 1 100 ? -3.292 -0.492 17.781 1.00 79.19 100 ARG A N 1
ATOM 836 C CA . ARG A 1 100 ? -4.047 0.711 18.160 1.00 79.19 100 ARG A CA 1
ATOM 837 C C . ARG A 1 100 ? -5.432 0.353 18.704 1.00 79.19 100 ARG A C 1
ATOM 839 O O . ARG A 1 100 ? -5.807 0.892 19.740 1.00 79.19 100 ARG A O 1
ATOM 846 N N . TYR A 1 101 ? -6.124 -0.601 18.084 1.00 76.94 101 TYR A N 1
ATOM 847 C CA . TYR A 1 101 ? -7.382 -1.163 18.581 1.00 76.94 101 TYR A CA 1
ATOM 848 C C . TYR A 1 101 ? -7.211 -1.746 19.986 1.00 76.94 101 TYR A C 1
ATOM 850 O O . TYR A 1 101 ? -7.886 -1.313 20.915 1.00 76.94 101 TYR A O 1
ATOM 858 N N . MET A 1 102 ? -6.245 -2.647 20.189 1.00 77.00 102 MET A N 1
ATOM 859 C CA . MET A 1 102 ? -5.997 -3.253 21.504 1.00 77.00 102 MET A CA 1
ATOM 860 C C . MET A 1 102 ? -5.724 -2.199 22.585 1.00 77.00 102 MET A C 1
ATOM 862 O O . MET A 1 102 ? -6.251 -2.294 23.687 1.00 77.00 102 MET A O 1
ATOM 866 N N . LYS A 1 103 ? -4.970 -1.137 22.275 1.00 75.69 103 LYS A N 1
ATOM 867 C CA . LYS A 1 103 ? -4.715 -0.043 23.227 1.00 75.69 103 LYS A CA 1
ATOM 868 C C . LYS A 1 103 ? -5.958 0.758 23.624 1.00 75.69 103 LYS A C 1
ATOM 870 O O . LYS A 1 103 ? -5.946 1.343 24.701 1.00 75.69 103 LYS A O 1
ATOM 875 N N . GLN A 1 104 ? -6.973 0.842 22.768 1.00 67.00 104 GLN A N 1
ATOM 876 C CA . GLN A 1 104 ? -8.200 1.584 23.073 1.00 67.00 104 GLN A CA 1
ATOM 877 C C . GLN A 1 104 ? -9.221 0.751 23.852 1.00 67.00 104 GLN A C 1
ATOM 879 O O . GLN A 1 104 ? -9.987 1.315 24.627 1.00 67.00 104 GLN A O 1
ATOM 884 N N . PHE A 1 105 ? -9.211 -0.574 23.679 1.00 64.12 105 PHE A N 1
ATOM 885 C CA . PHE A 1 105 ? -10.162 -1.483 24.327 1.00 64.12 105 PHE A CA 1
ATOM 886 C C . PHE A 1 105 ? -9.608 -2.209 25.560 1.00 64.12 105 PHE A C 1
ATOM 888 O O . PHE A 1 105 ? -10.384 -2.829 26.283 1.00 64.12 105 PHE A O 1
ATOM 895 N N . ILE A 1 106 ? -8.305 -2.119 25.851 1.00 57.81 106 ILE A N 1
ATOM 896 C CA . ILE A 1 106 ? -7.778 -2.501 27.166 1.00 57.81 106 ILE A CA 1
ATOM 897 C C . ILE A 1 106 ? -8.155 -1.380 28.147 1.00 57.81 106 ILE A C 1
ATOM 899 O O . ILE A 1 106 ? -7.652 -0.261 27.997 1.00 57.81 106 ILE A O 1
ATOM 903 N N . PRO A 1 107 ? -9.015 -1.638 29.153 1.00 49.78 107 PRO A N 1
ATOM 904 C CA . PRO A 1 107 ? -9.246 -0.671 30.212 1.00 49.78 107 PRO A CA 1
ATOM 905 C C . PRO A 1 107 ? -7.892 -0.377 30.847 1.00 49.78 107 PRO A C 1
ATOM 907 O O . PRO A 1 107 ? -7.172 -1.309 31.212 1.00 49.78 107 PRO A O 1
ATOM 910 N N . LYS A 1 108 ? -7.531 0.901 30.989 1.00 54.47 108 LYS A N 1
ATOM 911 C CA . LYS A 1 108 ? -6.454 1.260 31.912 1.00 54.47 108 LYS A CA 1
ATOM 912 C C . LYS A 1 108 ? -6.874 0.721 33.280 1.00 54.47 108 LYS A C 1
ATOM 914 O O . LYS A 1 108 ? -7.798 1.256 33.887 1.00 54.47 108 LYS A O 1
ATOM 919 N N . GLN A 1 109 ? -6.265 -0.376 33.722 1.00 52.69 109 GLN A N 1
ATOM 920 C CA . GLN A 1 109 ? -6.341 -0.769 35.118 1.00 52.69 109 GLN A CA 1
ATOM 921 C C . GLN A 1 109 ? -5.561 0.295 35.894 1.00 52.69 109 GLN A C 1
ATOM 923 O O . GLN A 1 109 ? -4.340 0.330 35.796 1.00 52.69 109 GLN A O 1
ATOM 928 N N . ILE A 1 110 ? -6.341 1.198 36.502 1.00 49.19 110 ILE A N 1
ATOM 929 C CA . ILE A 1 110 ? -6.101 2.061 37.673 1.00 49.19 110 ILE A CA 1
ATOM 930 C C . ILE A 1 110 ? -4.672 2.595 37.821 1.00 49.19 110 ILE A C 1
ATOM 932 O O . ILE A 1 110 ? -3.791 1.841 38.284 1.00 49.19 110 ILE A O 1
#

pLDDT: mean 72.2, std 11.24, range [34.31, 86.38]

Organism: NCBI:txid412755

Solvent-accessible surface area (backbone atoms only — not comparable to full-atom values): 6566 Å² total; per-residue (Å²): 134,83,86,70,73,60,56,66,58,54,51,50,50,51,47,53,51,48,51,60,73,51,42,72,79,44,59,92,47,59,61,50,74,51,77,50,80,69,54,73,53,90,47,100,79,38,45,35,41,30,43,33,36,39,43,36,29,70,73,73,78,45,79,49,73,51,74,47,78,43,77,34,59,74,96,55,76,63,61,64,59,50,46,51,53,52,48,53,50,50,53,51,49,48,52,50,49,52,54,53,52,51,64,71,71,49,75,83,81,125

Nearest PDB structures (foldseek):
  3bb9-assembly3_E  TM=4.854E-01  e=5.701E-02  Shewanella frigidimarina NCIMB 400
  5kpe-assembly1_A  TM=5.066E-01  e=3.346E-01  synthetic construct
  2bng-assembly1_B  TM=3.754E-01  e=1.694E-01  Mycobacterium tuberculosis H37Rv
  2bng-assembly1_C-2  TM=3.414E-01  e=1.205E-01  Mycobacterium tuberculosis H37Rv
  7o21-assembly1_A  TM=4.270E-01  e=8.106E-01  Bdellovibrio bacteriovorus HD100

Secondary structure (DSSP, 8-state):
------HHHHHHHHHHHHHHHHGGGGGGG-EEEEEEEEEEEE-SS-EEEEEEEEEEESSS--EEEEEEEEEEBTTB--HHHHHHHHHHHHHHHHHHHHHHHHHHHS----

Sequence (110 aa):
MSKVFDFEKLATMAVERELRNNASLVKDYDIGISVFKTEHVPDPTKRTVTVWFEVRTKFPDFWDIKPVIIVYHSHNIYLNDICDRTREFFQDTVKSLNRRYMKQFIPKQI